Protein AF-A0A355E6C5-F1 (afdb_monomer)

Foldseek 3Di:
DPPPPVQAAAPPPRHTQPDQPLDDPNHGHNDVVSSVVVVVVVVVVVVVVPPDPPPPPPPPPPPPPDDD

Mean predicted aligned error: 12.92 Å

Radius of gyration: 24.05 Å; Cα contacts (8 Å, |Δi|>4): 59; chains: 1; bounding box: 47×39×70 Å

Solvent-accessible surface area (backbone atoms only — not comparable to full-atom values): 4480 Å² total; per-residue (Å²): 132,86,77,79,72,75,82,43,47,9,89,83,76,65,44,71,32,90,56,93,74,34,71,50,98,87,45,44,19,71,39,65,70,50,34,51,51,51,50,53,51,50,50,54,51,48,55,62,69,64,50,73,72,77,75,79,68,78,78,73,74,81,84,81,80,78,85,132

Secondary structure (DSSP, 8-state):
-------EE-TTT--EESSTTEEETTEEESSHHHHHHHHHHHHHHHHHHTSPP------PPP------

Structure (mmCIF, N/CA/C/O backbone):
data_AF-A0A355E6C5-F1
#
_entry.id   AF-A0A355E6C5-F1
#
loop_
_atom_site.group_PDB
_atom_site.id
_atom_site.type_symbol
_atom_site.label_atom_id
_atom_site.label_alt_id
_atom_site.label_comp_id
_atom_site.label_asym_id
_atom_site.label_entity_id
_atom_site.label_seq_id
_atom_site.pdbx_PDB_ins_code
_atom_site.Cartn_x
_atom_site.Cartn_y
_atom_site.Cartn_z
_atom_site.occupancy
_atom_site.B_is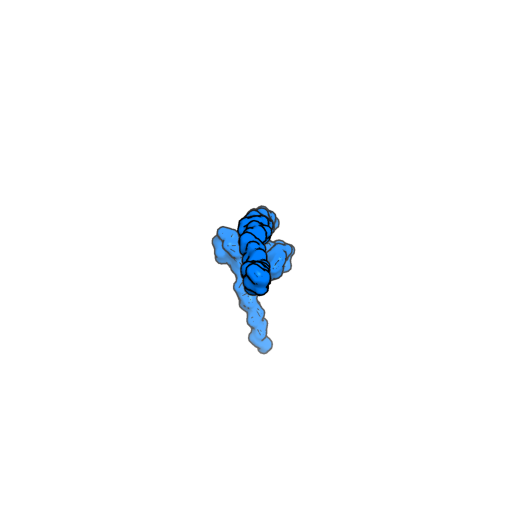o_or_equiv
_atom_site.auth_seq_id
_atom_site.auth_comp_id
_atom_site.auth_asym_id
_atom_site.auth_atom_id
_atom_site.pdbx_PDB_model_num
ATOM 1 N N . MET A 1 1 ? -28.236 -6.617 10.300 1.00 39.53 1 MET A N 1
ATOM 2 C CA . MET A 1 1 ? -27.426 -6.173 9.148 1.00 39.53 1 MET A CA 1
ATOM 3 C C . MET A 1 1 ? -25.978 -6.406 9.533 1.00 39.53 1 MET A C 1
ATOM 5 O O . MET A 1 1 ? -25.502 -5.723 10.429 1.00 39.53 1 MET A O 1
ATOM 9 N N . ALA A 1 2 ? -25.334 -7.439 8.988 1.00 47.19 2 ALA A N 1
ATOM 10 C CA . ALA A 1 2 ? -23.905 -7.639 9.196 1.00 47.19 2 ALA A CA 1
ATOM 11 C C . ALA A 1 2 ? -23.195 -6.581 8.351 1.00 47.19 2 ALA A C 1
ATOM 13 O O . ALA A 1 2 ? -23.147 -6.685 7.130 1.00 47.19 2 ALA A O 1
ATOM 14 N N . ILE A 1 3 ? -22.762 -5.500 8.992 1.00 57.50 3 ILE A N 1
ATOM 15 C CA . ILE A 1 3 ? -21.783 -4.604 8.393 1.00 57.50 3 ILE A CA 1
ATOM 16 C C . ILE A 1 3 ? -20.489 -5.405 8.326 1.00 57.50 3 ILE A C 1
ATOM 18 O O . ILE A 1 3 ? -19.782 -5.544 9.318 1.00 57.50 3 ILE A O 1
ATOM 22 N N . GLU A 1 4 ? -20.221 -6.012 7.175 1.00 57.28 4 GLU A N 1
ATOM 23 C CA . GLU A 1 4 ? -18.897 -6.524 6.849 1.00 57.28 4 GLU A CA 1
ATOM 24 C C . GLU A 1 4 ? -17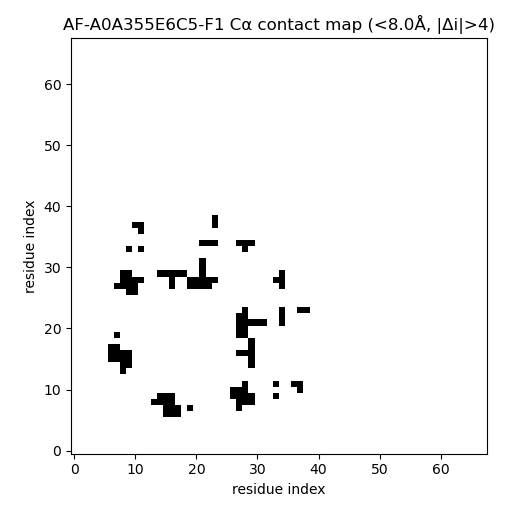.975 -5.308 6.748 1.00 57.28 4 GLU A C 1
ATOM 26 O O . GLU A 1 4 ? -17.722 -4.755 5.679 1.00 57.28 4 GLU A O 1
ATOM 31 N N . THR A 1 5 ? -17.520 -4.817 7.897 1.00 58.81 5 THR A N 1
ATOM 32 C CA . THR A 1 5 ? -16.386 -3.914 7.970 1.00 58.81 5 THR A CA 1
ATOM 33 C C . THR A 1 5 ? -15.196 -4.740 7.524 1.00 58.81 5 THR A C 1
ATOM 35 O O . THR A 1 5 ? -14.554 -5.390 8.340 1.00 58.81 5 THR A O 1
ATOM 38 N N . THR A 1 6 ? -14.939 -4.795 6.215 1.00 67.50 6 THR A N 1
ATOM 39 C CA . THR A 1 6 ? -13.660 -5.278 5.693 1.00 67.50 6 THR A CA 1
ATOM 40 C C . THR A 1 6 ? -12.590 -4.385 6.291 1.00 67.50 6 THR A C 1
ATOM 42 O O . THR A 1 6 ? -12.347 -3.288 5.788 1.00 67.50 6 THR A O 1
ATOM 45 N N . GLU A 1 7 ? -12.021 -4.826 7.407 1.00 74.69 7 GLU A N 1
ATOM 46 C CA . GLU A 1 7 ? -10.932 -4.156 8.091 1.00 74.69 7 GLU A CA 1
ATOM 47 C C . GLU A 1 7 ? -9.789 -4.046 7.084 1.00 74.69 7 GLU A C 1
ATOM 49 O O . GLU A 1 7 ? -9.219 -5.038 6.628 1.00 74.69 7 GLU A O 1
ATOM 54 N N . LYS A 1 8 ? -9.534 -2.822 6.626 1.00 83.88 8 LYS A N 1
ATOM 55 C CA . LYS A 1 8 ? -8.433 -2.538 5.714 1.00 83.88 8 LYS A CA 1
ATOM 56 C C . LYS A 1 8 ? -7.187 -2.320 6.557 1.00 83.88 8 LYS A C 1
ATOM 58 O O . LYS A 1 8 ? -7.254 -1.689 7.609 1.00 83.88 8 LYS A O 1
ATOM 63 N N . TYR A 1 9 ? -6.049 -2.799 6.080 1.00 87.19 9 TYR A N 1
ATOM 64 C CA . TYR A 1 9 ? -4.762 -2.611 6.739 1.00 87.19 9 TYR A CA 1
ATOM 65 C C . TYR A 1 9 ? -3.795 -1.943 5.772 1.00 87.19 9 TYR A C 1
ATOM 67 O O . TYR A 1 9 ? -3.839 -2.187 4.570 1.00 87.19 9 TYR A O 1
ATOM 75 N N . CYS A 1 10 ? -2.939 -1.078 6.306 1.00 88.56 10 CYS A N 1
ATOM 76 C CA . CYS A 1 10 ? -1.932 -0.379 5.531 1.00 88.56 10 CYS A CA 1
ATOM 77 C C . CYS A 1 10 ? -0.896 -1.391 5.012 1.00 88.56 10 CYS A C 1
ATOM 79 O O . CYS A 1 10 ? -0.262 -2.049 5.842 1.00 88.56 10 CYS A O 1
ATOM 81 N N . PRO A 1 11 ? -0.646 -1.477 3.695 1.00 85.94 11 PRO A N 1
ATOM 82 C CA . PRO A 1 11 ? 0.308 -2.439 3.136 1.00 85.94 11 PRO A CA 1
ATOM 83 C C . PRO A 1 11 ? 1.762 -2.162 3.551 1.00 85.94 11 PRO A C 1
ATOM 85 O O . PRO A 1 11 ? 2.596 -3.056 3.486 1.00 85.94 11 PRO A O 1
ATOM 88 N N . ILE A 1 12 ? 2.067 -0.942 4.013 1.00 88.31 12 ILE A N 1
ATOM 89 C CA . ILE A 1 12 ? 3.424 -0.537 4.409 1.00 88.31 12 ILE A CA 1
ATOM 90 C C . ILE A 1 12 ? 3.744 -0.890 5.867 1.00 88.31 12 ILE A C 1
ATOM 92 O O . ILE A 1 12 ? 4.855 -1.304 6.179 1.00 88.31 12 ILE A O 1
ATOM 96 N N . CYS A 1 13 ? 2.791 -0.707 6.784 1.00 90.31 13 CYS A N 1
ATOM 97 C CA . CYS A 1 13 ? 3.046 -0.827 8.227 1.00 90.31 13 CYS A CA 1
ATOM 98 C C . CYS A 1 13 ? 2.107 -1.791 8.964 1.00 90.31 13 CYS A C 1
ATOM 100 O O . CYS A 1 13 ? 2.241 -1.955 10.174 1.00 90.31 13 CYS A O 1
ATOM 102 N N . GLY A 1 14 ? 1.122 -2.376 8.277 1.00 87.06 14 GLY A N 1
ATOM 103 C CA . GLY A 1 14 ? 0.150 -3.309 8.850 1.00 87.06 14 GLY A CA 1
ATOM 104 C C . GLY A 1 14 ? -0.879 -2.683 9.796 1.00 87.06 14 GLY A C 1
ATOM 105 O O . GLY A 1 14 ? -1.700 -3.399 10.360 1.00 87.06 14 GLY A O 1
ATOM 106 N N . LYS A 1 15 ? -0.872 -1.357 9.995 1.00 87.88 15 LYS A N 1
ATOM 107 C CA . LYS A 1 15 ? -1.860 -0.683 10.852 1.00 87.88 15 LYS A CA 1
ATOM 108 C C . LYS A 1 15 ? -3.246 -0.709 10.221 1.00 87.88 15 LYS A C 1
ATOM 110 O O . LYS A 1 15 ? -3.376 -0.496 9.017 1.00 87.88 15 LYS A O 1
ATOM 115 N N . GLN A 1 16 ? -4.269 -0.890 11.052 1.00 86.94 16 GLN A N 1
ATOM 116 C CA . GLN A 1 16 ? -5.657 -0.792 10.621 1.00 86.94 16 GLN A CA 1
ATOM 117 C C . GLN A 1 16 ? -5.947 0.611 10.080 1.00 86.94 16 GLN A C 1
ATOM 119 O O . GLN A 1 16 ? -5.611 1.627 10.693 1.00 86.94 16 GLN A O 1
ATOM 124 N N . VAL A 1 17 ? -6.559 0.651 8.905 1.00 85.81 17 VAL A N 1
ATOM 125 C CA . VAL A 1 17 ? -7.021 1.863 8.249 1.00 85.81 17 VAL A CA 1
ATOM 126 C C . VAL A 1 17 ? -8.441 2.109 8.734 1.00 85.81 17 VAL A C 1
ATOM 128 O O . VAL A 1 17 ? -9.381 1.463 8.280 1.00 85.81 17 VAL A O 1
ATOM 131 N N . ALA A 1 18 ? -8.567 3.012 9.708 1.00 75.94 18 ALA A N 1
ATOM 132 C CA . ALA A 1 18 ? -9.854 3.376 10.295 1.00 75.94 18 ALA A CA 1
ATOM 133 C C . ALA A 1 18 ? -10.783 4.038 9.268 1.00 75.94 18 ALA A C 1
ATOM 135 O O . ALA A 1 18 ? -11.985 3.788 9.275 1.00 75.94 18 ALA A O 1
ATOM 136 N N . GLU A 1 19 ? -10.215 4.836 8.359 1.00 73.75 19 GLU A N 1
ATOM 137 C CA . GLU A 1 19 ? -10.965 5.509 7.308 1.00 73.75 19 GLU A CA 1
ATOM 138 C C . GLU A 1 19 ? -10.320 5.283 5.940 1.00 73.75 19 GLU A C 1
ATOM 140 O O . GLU A 1 19 ? -9.108 5.465 5.780 1.00 73.75 19 GLU A O 1
ATOM 145 N N . PRO A 1 20 ? -11.114 4.899 4.929 1.00 70.81 20 PRO A N 1
ATOM 146 C CA . PRO A 1 20 ? -10.655 4.775 3.561 1.00 70.81 20 PRO A CA 1
ATOM 147 C C . PRO A 1 20 ? -10.454 6.177 2.952 1.00 70.81 20 PRO A C 1
ATOM 149 O O . PRO A 1 20 ? -11.223 6.623 2.104 1.00 70.81 20 PRO A O 1
ATOM 152 N N . THR A 1 21 ? -9.410 6.884 3.388 1.00 76.75 21 THR A N 1
ATOM 153 C CA . THR A 1 21 ? -9.118 8.267 2.966 1.00 76.75 21 THR A CA 1
ATOM 154 C C . THR A 1 21 ? -7.997 8.313 1.931 1.00 76.75 21 THR A C 1
ATOM 156 O O . THR A 1 21 ? -8.073 9.044 0.948 1.00 76.75 21 THR A O 1
ATOM 159 N N . PHE A 1 22 ? -6.966 7.481 2.101 1.00 80.69 22 PHE A N 1
ATOM 160 C CA . PHE A 1 22 ? -5.786 7.461 1.234 1.00 80.69 22 PHE A CA 1
ATOM 161 C C . PHE A 1 22 ? -5.791 6.225 0.325 1.00 80.69 22 PHE A C 1
ATOM 163 O O . PHE A 1 22 ? -5.039 5.276 0.551 1.00 80.69 22 PHE A O 1
ATOM 170 N N . ASN A 1 23 ? -6.664 6.221 -0.693 1.00 83.81 23 ASN A N 1
ATOM 171 C CA . ASN A 1 23 ? -6.696 5.164 -1.712 1.00 83.81 23 ASN A CA 1
ATOM 172 C C . ASN A 1 23 ? -5.589 5.359 -2.751 1.00 83.81 23 ASN A C 1
ATOM 174 O O . ASN A 1 23 ? -5.512 6.427 -3.365 1.00 83.81 23 ASN A O 1
ATOM 178 N N . ARG A 1 24 ? -4.797 4.323 -3.035 1.00 86.38 24 ARG A N 1
ATOM 179 C CA . ARG A 1 24 ? -3.897 4.272 -4.196 1.00 86.38 24 ARG A CA 1
ATOM 180 C C . ARG A 1 24 ? -3.988 2.900 -4.849 1.00 86.38 24 ARG A C 1
ATOM 182 O O . ARG A 1 24 ? -3.732 1.889 -4.211 1.00 86.38 24 ARG A O 1
ATOM 189 N N . PHE A 1 25 ? -4.351 2.866 -6.132 1.00 83.25 25 PHE A N 1
ATOM 190 C CA . PHE A 1 25 ? -4.513 1.623 -6.903 1.00 83.25 25 PHE A CA 1
ATOM 191 C C . PHE A 1 25 ? -5.483 0.597 -6.276 1.00 83.25 25 PHE A C 1
ATOM 193 O O . PHE A 1 25 ? -5.364 -0.595 -6.540 1.00 83.25 25 PHE A O 1
ATOM 200 N N . GLY A 1 26 ? -6.453 1.041 -5.467 1.00 82.88 26 GLY A N 1
ATOM 201 C CA . GLY A 1 26 ? -7.388 0.156 -4.764 1.00 82.88 26 GLY A CA 1
ATOM 202 C C . GLY A 1 26 ? -6.916 -0.312 -3.381 1.00 82.88 26 GLY A C 1
ATOM 203 O O . GLY A 1 26 ? -7.726 -0.869 -2.637 1.00 82.88 26 GLY A O 1
ATOM 204 N N . GLU A 1 27 ? -5.666 -0.033 -3.000 1.00 84.38 27 GLU A N 1
ATOM 205 C CA . GLU A 1 27 ? -5.150 -0.249 -1.646 1.00 84.38 27 GLU A CA 1
ATOM 206 C C . GLU A 1 27 ? -5.288 1.008 -0.781 1.00 84.38 27 GLU A C 1
ATOM 208 O O . GLU A 1 27 ? -5.224 2.138 -1.269 1.00 84.38 27 GLU A O 1
ATOM 213 N N . TRP A 1 28 ? -5.508 0.805 0.519 1.00 88.81 28 TRP A N 1
ATOM 214 C CA . TRP A 1 28 ? -5.737 1.877 1.485 1.00 88.81 28 TRP A CA 1
ATOM 215 C C . TRP A 1 28 ? -4.547 1.994 2.433 1.00 88.81 28 TRP A C 1
ATOM 217 O O . TRP A 1 28 ? -4.133 1.006 3.036 1.00 88.81 28 TRP A O 1
ATOM 227 N N . ALA A 1 29 ? -4.018 3.205 2.595 1.00 89.00 29 ALA A N 1
ATOM 228 C CA . ALA A 1 29 ? -2.921 3.484 3.517 1.00 89.00 29 ALA A CA 1
ATOM 229 C C . ALA A 1 29 ? -3.407 4.237 4.762 1.00 89.00 29 ALA A C 1
ATOM 231 O O . ALA A 1 29 ? -4.355 5.016 4.708 1.00 89.00 29 ALA A O 1
ATOM 232 N N . CYS A 1 30 ? -2.717 4.050 5.890 1.00 88.56 30 CYS A N 1
ATOM 233 C CA . CYS A 1 30 ? -3.046 4.758 7.133 1.00 88.56 30 CYS A CA 1
ATOM 234 C C . CYS A 1 30 ? -2.575 6.226 7.149 1.00 88.56 30 CYS A C 1
ATOM 236 O O . CYS A 1 30 ? -2.875 6.956 8.088 1.00 88.56 30 CYS A O 1
ATOM 238 N N . SER A 1 31 ? -1.778 6.645 6.164 1.00 88.62 31 SER A N 1
ATOM 239 C CA . SER A 1 31 ? -1.262 8.007 6.022 1.00 88.62 31 SER A CA 1
ATOM 240 C C . SER A 1 31 ? -0.895 8.288 4.566 1.00 88.62 31 SER A C 1
ATOM 242 O O . SER A 1 31 ? -0.574 7.368 3.810 1.00 88.62 31 SER A O 1
ATOM 244 N N . GLU A 1 32 ? -0.885 9.566 4.181 1.00 88.38 32 GLU A N 1
ATOM 245 C CA . GLU A 1 32 ? -0.455 9.993 2.844 1.00 88.38 32 GLU A CA 1
ATOM 246 C C . GLU A 1 32 ? 0.993 9.580 2.538 1.00 88.38 32 GLU A C 1
ATOM 248 O O . GLU A 1 32 ? 1.277 9.117 1.437 1.00 88.38 32 GLU A O 1
ATOM 253 N N . ALA A 1 33 ? 1.889 9.657 3.528 1.00 90.25 33 ALA A N 1
ATOM 254 C CA . ALA A 1 33 ? 3.280 9.237 3.373 1.00 90.25 33 ALA A CA 1
ATOM 255 C C . ALA A 1 33 ? 3.397 7.756 2.967 1.00 90.25 33 ALA A C 1
ATOM 257 O O . ALA A 1 33 ? 4.107 7.430 2.022 1.00 90.25 33 ALA A O 1
ATOM 258 N N . HIS A 1 34 ? 2.651 6.857 3.621 1.00 90.50 34 HIS A N 1
ATOM 259 C CA . HIS A 1 34 ? 2.628 5.443 3.233 1.00 90.50 34 HI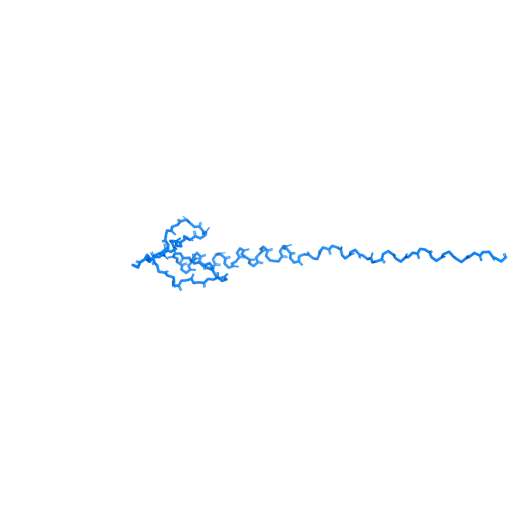S A CA 1
ATOM 260 C C . HIS A 1 34 ? 1.949 5.220 1.879 1.00 90.50 34 HIS A C 1
ATOM 262 O O . HIS A 1 34 ? 2.344 4.325 1.138 1.00 90.50 34 HIS A O 1
ATOM 268 N N . ALA A 1 35 ? 0.949 6.033 1.538 1.00 89.25 35 ALA A N 1
ATOM 269 C CA . ALA A 1 35 ? 0.312 5.978 0.229 1.00 89.25 35 ALA A CA 1
ATOM 270 C C . ALA A 1 35 ? 1.304 6.332 -0.896 1.00 89.25 35 ALA A C 1
ATOM 272 O O . ALA A 1 35 ? 1.298 5.692 -1.946 1.00 89.25 35 ALA A O 1
ATOM 273 N N . ASP A 1 36 ? 2.162 7.333 -0.681 1.00 91.06 36 ASP A N 1
ATOM 274 C CA . ASP A 1 36 ? 3.187 7.749 -1.643 1.00 91.06 36 ASP A CA 1
ATOM 275 C C . ASP A 1 36 ? 4.310 6.710 -1.780 1.00 91.06 36 ASP A C 1
ATOM 277 O O . ASP A 1 36 ? 4.667 6.336 -2.900 1.00 91.06 36 ASP A O 1
ATOM 281 N N . GLU A 1 37 ? 4.798 6.161 -0.663 1.00 91.69 37 GLU A N 1
ATOM 282 C CA . GLU A 1 37 ? 5.778 5.065 -0.674 1.00 91.69 37 GLU A CA 1
ATOM 283 C C . GLU A 1 37 ? 5.235 3.837 -1.418 1.00 91.69 37 GLU A C 1
AT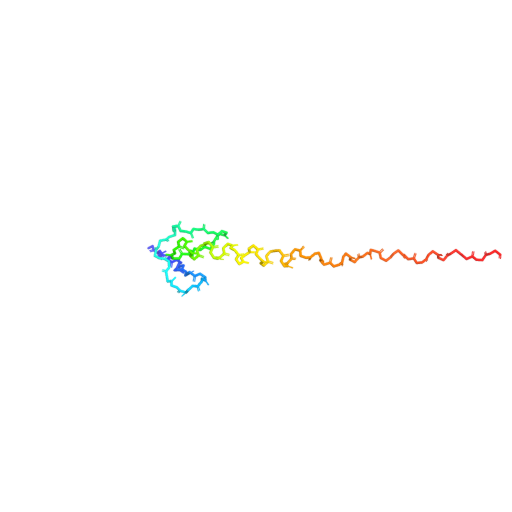OM 285 O O . GLU A 1 37 ? 5.900 3.306 -2.309 1.00 91.69 37 GLU A O 1
ATOM 290 N N . TYR A 1 38 ? 3.978 3.460 -1.163 1.00 89.25 38 TYR A N 1
ATOM 291 C CA . TYR A 1 38 ? 3.313 2.368 -1.876 1.00 89.25 38 TYR A CA 1
ATOM 292 C C . TYR A 1 38 ? 3.257 2.601 -3.397 1.00 89.25 38 TYR A C 1
ATOM 294 O O . TYR A 1 38 ? 3.496 1.688 -4.195 1.00 89.25 38 TYR A O 1
ATOM 302 N N . VAL A 1 39 ? 2.984 3.835 -3.833 1.00 89.12 39 VAL A N 1
ATOM 303 C CA . VAL A 1 39 ? 2.966 4.202 -5.259 1.00 89.12 39 VAL A CA 1
ATOM 304 C C . VAL A 1 39 ? 4.363 4.103 -5.872 1.00 89.12 39 VAL A C 1
ATOM 306 O O . VAL A 1 39 ? 4.493 3.597 -6.992 1.00 89.12 39 VAL A O 1
ATOM 309 N N . LYS A 1 40 ? 5.405 4.561 -5.167 1.00 90.25 40 LYS A N 1
ATOM 310 C CA . LYS A 1 40 ? 6.800 4.459 -5.628 1.00 90.25 40 LYS A CA 1
ATOM 311 C C . LYS A 1 40 ? 7.216 3.005 -5.807 1.00 90.25 40 LYS A C 1
ATOM 313 O O . LYS A 1 40 ? 7.734 2.661 -6.870 1.00 90.25 40 LYS A O 1
ATOM 318 N N . GLU A 1 41 ? 6.932 2.154 -4.825 1.00 87.94 41 GLU A N 1
ATOM 319 C CA . GLU A 1 41 ? 7.234 0.723 -4.902 1.00 87.94 41 GLU A CA 1
ATOM 320 C C . GLU A 1 41 ? 6.467 0.047 -6.038 1.00 87.94 41 GLU A C 1
ATOM 322 O O . GLU A 1 41 ? 7.067 -0.632 -6.872 1.00 87.94 41 GLU A O 1
ATOM 327 N N . THR A 1 42 ? 5.162 0.305 -6.150 1.00 87.19 42 THR A N 1
ATOM 328 C CA . THR A 1 42 ? 4.327 -0.238 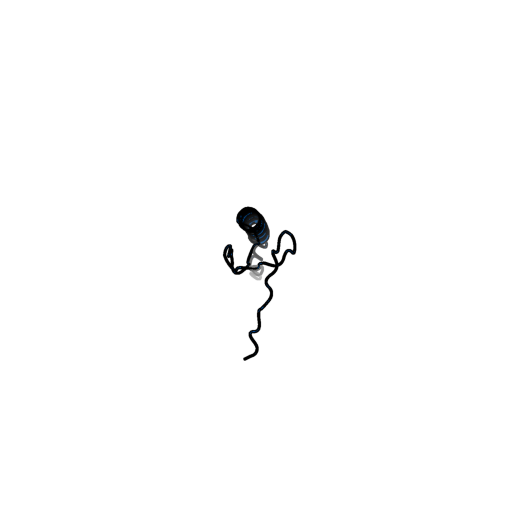-7.232 1.00 87.19 42 THR A CA 1
ATOM 329 C C . THR A 1 42 ? 4.852 0.183 -8.602 1.00 87.19 42 THR A C 1
ATOM 331 O O . THR A 1 42 ? 4.920 -0.627 -9.529 1.00 87.19 42 THR A O 1
ATOM 334 N N . ARG A 1 43 ? 5.266 1.445 -8.759 1.00 87.50 43 ARG A N 1
ATOM 335 C CA . ARG A 1 43 ? 5.845 1.943 -10.012 1.00 87.50 43 ARG A CA 1
ATOM 336 C C . ARG A 1 43 ? 7.183 1.274 -10.317 1.00 87.50 43 ARG A C 1
ATOM 338 O O . ARG A 1 43 ? 7.394 0.872 -11.460 1.00 87.50 43 ARG A O 1
ATOM 345 N N . ALA A 1 44 ? 8.055 1.122 -9.323 1.00 87.12 44 ALA A N 1
ATOM 346 C CA . ALA A 1 44 ? 9.337 0.439 -9.476 1.00 87.12 44 ALA A CA 1
ATOM 347 C C . ALA A 1 44 ? 9.153 -1.039 -9.855 1.00 87.12 44 ALA A C 1
ATOM 349 O O . ALA A 1 44 ? 9.825 -1.536 -10.761 1.00 87.12 44 ALA A O 1
ATOM 350 N N . GLN A 1 45 ? 8.193 -1.726 -9.231 1.00 84.75 45 GLN A N 1
ATOM 351 C CA . GLN A 1 45 ? 7.824 -3.097 -9.578 1.00 84.75 45 GLN A CA 1
ATOM 352 C C . GLN A 1 45 ? 7.257 -3.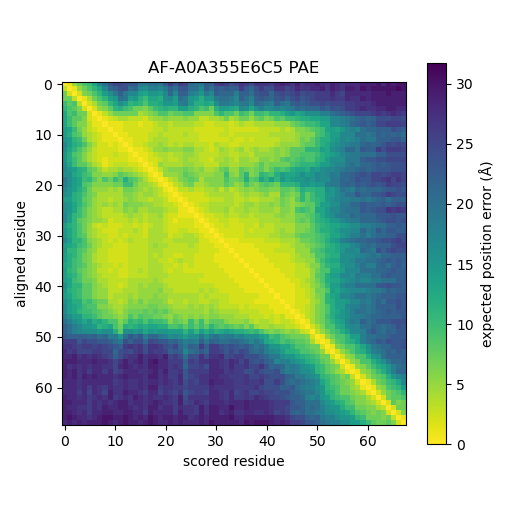190 -10.993 1.00 84.75 45 GLN A C 1
ATOM 354 O O . GLN A 1 45 ? 7.694 -4.042 -11.760 1.00 84.75 45 GLN A O 1
ATOM 359 N N . LYS A 1 46 ? 6.354 -2.284 -11.388 1.00 82.81 46 LYS A N 1
ATOM 360 C CA . LYS A 1 46 ? 5.832 -2.238 -12.761 1.00 82.81 46 LYS A CA 1
ATOM 361 C C . LYS A 1 46 ? 6.928 -1.983 -13.787 1.00 82.81 46 LYS A C 1
ATOM 363 O O . LYS A 1 46 ? 6.905 -2.612 -14.833 1.00 82.81 46 LYS A O 1
ATOM 368 N N . MET A 1 47 ? 7.901 -1.121 -13.498 1.00 79.25 47 MET A N 1
ATOM 369 C CA . MET A 1 47 ? 9.051 -0.903 -14.386 1.00 79.25 47 MET A CA 1
ATOM 370 C C . MET A 1 47 ? 9.927 -2.153 -14.515 1.00 79.25 47 MET A C 1
ATOM 372 O O . MET A 1 47 ? 10.372 -2.467 -15.613 1.00 79.25 47 MET A O 1
ATOM 376 N N . ARG A 1 48 ? 10.138 -2.893 -13.422 1.00 72.69 48 ARG A N 1
ATOM 377 C CA . ARG A 1 48 ? 10.859 -4.176 -13.452 1.00 72.69 48 ARG A CA 1
ATOM 378 C C . ARG A 1 48 ? 10.084 -5.267 -14.193 1.00 72.69 48 ARG A C 1
ATOM 380 O O . ARG A 1 48 ? 10.686 -6.021 -14.943 1.00 72.69 48 ARG A O 1
ATOM 387 N N . ALA A 1 49 ? 8.768 -5.336 -14.007 1.00 69.94 49 ALA A N 1
ATOM 388 C CA . ALA A 1 49 ? 7.896 -6.312 -14.661 1.00 69.94 49 ALA A CA 1
ATOM 389 C C . ALA A 1 49 ? 7.631 -5.984 -16.141 1.00 69.94 49 ALA A C 1
ATOM 391 O O . ALA A 1 49 ? 7.377 -6.885 -16.931 1.00 69.94 49 ALA A O 1
ATOM 392 N N . ALA A 1 50 ? 7.706 -4.706 -16.519 1.00 60.97 50 ALA A N 1
ATOM 393 C CA . ALA A 1 50 ? 7.618 -4.240 -17.899 1.00 60.97 50 ALA A CA 1
ATOM 394 C C . ALA A 1 50 ? 8.958 -4.321 -18.648 1.00 60.97 50 ALA A C 1
ATOM 396 O O . ALA A 1 50 ? 9.019 -3.898 -19.802 1.00 60.97 50 ALA A O 1
ATOM 397 N N . ALA A 1 51 ? 10.019 -4.861 -18.030 1.00 53.56 51 ALA A N 1
ATOM 398 C CA . ALA A 1 51 ? 11.161 -5.334 -18.799 1.00 53.56 51 ALA A CA 1
ATOM 399 C C . ALA A 1 51 ? 10.612 -6.348 -19.813 1.00 53.56 51 ALA A C 1
ATOM 401 O O . ALA A 1 51 ? 10.007 -7.338 -19.392 1.00 53.56 51 ALA A O 1
ATOM 402 N N . PRO A 1 52 ? 10.729 -6.086 -21.127 1.00 52.59 52 PRO A N 1
ATOM 403 C CA . PRO A 1 52 ? 10.149 -6.964 -22.121 1.00 52.59 52 PRO A CA 1
ATOM 404 C C . PRO A 1 52 ? 10.740 -8.351 -21.894 1.00 52.59 52 PRO A C 1
ATOM 406 O O . PRO A 1 52 ? 11.961 -8.524 -21.920 1.00 52.59 5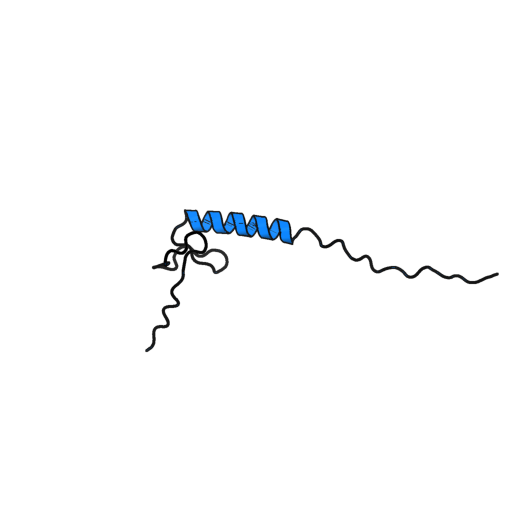2 PRO A O 1
ATOM 409 N N . ALA A 1 53 ? 9.875 -9.337 -21.641 1.00 53.81 53 ALA A N 1
ATOM 410 C CA . ALA A 1 53 ? 10.250 -10.718 -21.885 1.00 53.81 53 ALA A CA 1
ATOM 411 C C . ALA A 1 53 ? 10.873 -10.726 -23.287 1.00 53.81 53 ALA A C 1
ATOM 413 O O . ALA A 1 53 ? 10.238 -10.170 -24.189 1.00 53.81 53 ALA A O 1
ATOM 414 N N . PRO A 1 54 ? 12.111 -11.228 -23.469 1.00 55.72 54 PRO A N 1
ATOM 415 C CA . PRO A 1 54 ? 12.745 -11.209 -24.774 1.00 55.72 54 PRO A CA 1
ATOM 416 C C . PRO A 1 54 ? 11.760 -11.851 -25.736 1.00 55.72 54 PRO A C 1
ATOM 418 O O . PRO A 1 54 ? 11.374 -13.005 -25.542 1.00 55.72 54 PRO A O 1
ATOM 421 N N . GLU A 1 55 ? 11.277 -11.043 -26.680 1.00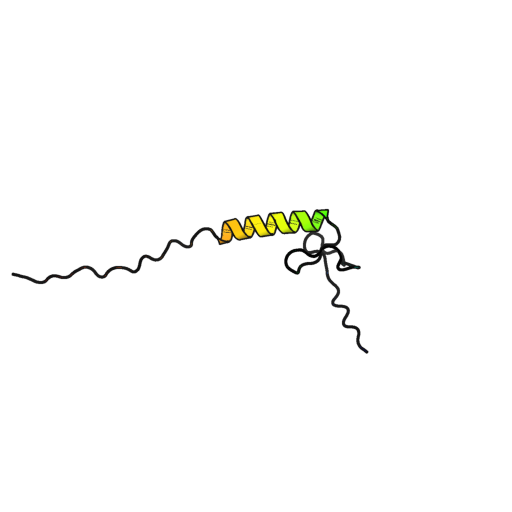 54.47 55 GLU A N 1
ATOM 422 C CA . GLU A 1 55 ? 10.334 -11.449 -27.705 1.00 54.47 55 GLU A CA 1
ATOM 423 C C . GLU A 1 55 ? 10.837 -12.780 -28.245 1.00 54.47 55 GLU A C 1
ATOM 425 O O . GLU A 1 55 ? 11.924 -12.858 -28.827 1.00 54.47 55 GLU A O 1
ATOM 430 N N . GLN A 1 56 ? 10.088 -13.853 -27.981 1.00 55.41 56 GLN A N 1
ATOM 431 C CA . GLN A 1 56 ? 10.307 -15.116 -28.654 1.00 55.41 56 GLN A CA 1
ATOM 432 C C . GLN A 1 56 ? 10.009 -14.832 -30.121 1.00 55.41 56 GLN A C 1
ATOM 434 O O . GLN A 1 56 ? 8.862 -14.896 -30.561 1.00 55.41 56 GLN A O 1
ATOM 439 N N . GLN A 1 57 ? 11.050 -14.426 -30.850 1.00 55.22 57 GLN A N 1
ATOM 440 C CA . GLN A 1 57 ? 11.022 -14.286 -32.291 1.00 55.22 57 GLN A CA 1
ATOM 441 C C . GLN A 1 57 ? 10.382 -15.566 -32.831 1.00 55.22 57 GLN A C 1
ATOM 443 O O . GLN A 1 57 ? 10.857 -16.657 -32.491 1.00 55.22 57 GLN A O 1
ATOM 448 N N . PRO A 1 58 ? 9.305 -15.473 -33.631 1.00 55.72 58 PRO A N 1
ATOM 449 C CA . PRO A 1 58 ? 8.762 -16.641 -34.287 1.00 55.72 58 PRO A CA 1
ATOM 450 C C . PRO A 1 58 ? 9.893 -17.200 -35.142 1.00 55.72 58 PRO A C 1
ATOM 452 O O . PRO A 1 58 ? 10.323 -16.563 -36.106 1.00 55.72 58 PRO A O 1
ATOM 455 N N . GLN A 1 59 ? 10.427 -18.343 -34.715 1.00 60.78 59 GLN A N 1
ATOM 456 C CA . GLN A 1 59 ? 11.504 -19.068 -35.370 1.00 60.78 59 GLN A CA 1
ATOM 457 C C . GLN A 1 59 ? 11.067 -19.283 -36.821 1.00 60.78 59 GLN A C 1
ATOM 459 O O . GLN A 1 59 ? 10.235 -20.144 -37.108 1.00 60.78 59 GLN A O 1
ATOM 464 N N . ARG A 1 60 ? 11.553 -18.443 -37.742 1.00 62.75 60 ARG A N 1
ATOM 465 C CA . ARG A 1 60 ? 11.290 -18.626 -39.169 1.00 62.75 60 ARG A CA 1
ATOM 466 C C . ARG A 1 60 ? 11.927 -19.967 -39.531 1.00 62.75 60 ARG A C 1
ATOM 468 O O . ARG A 1 60 ? 13.137 -20.101 -39.338 1.00 62.75 60 ARG A O 1
ATOM 475 N N . PRO A 1 61 ? 11.162 -20.962 -40.013 1.00 62.34 61 PRO A N 1
ATOM 476 C CA . PRO A 1 61 ? 11.745 -22.250 -40.346 1.00 62.34 61 PRO A CA 1
ATOM 477 C C . PRO A 1 61 ? 12.826 -22.047 -41.418 1.00 62.34 61 PRO A C 1
ATOM 479 O O . PRO A 1 61 ? 12.646 -21.212 -42.317 1.00 62.34 61 PRO A O 1
ATOM 482 N N . PRO A 1 62 ? 13.961 -22.765 -41.334 1.00 63.62 62 PRO A N 1
ATOM 483 C CA . PRO A 1 62 ? 15.017 -22.643 -42.321 1.00 63.62 62 PRO A CA 1
ATOM 484 C C . PRO A 1 62 ? 14.447 -23.017 -43.689 1.00 63.62 62 PRO A C 1
ATOM 486 O O . PRO A 1 62 ? 13.849 -24.078 -43.874 1.00 63.62 62 PRO A O 1
ATOM 489 N N . ARG A 1 63 ? 14.609 -22.104 -44.647 1.00 64.38 63 ARG A N 1
ATOM 490 C CA . ARG A 1 63 ? 14.198 -22.259 -46.040 1.00 64.38 63 ARG A CA 1
ATOM 491 C C . ARG A 1 63 ? 14.998 -23.411 -46.663 1.00 64.38 63 ARG A C 1
ATOM 493 O O . ARG A 1 63 ? 16.057 -23.184 -47.235 1.00 64.38 63 ARG A O 1
ATOM 500 N N . GLN A 1 64 ? 14.502 -24.642 -46.547 1.00 65.12 64 GLN A N 1
ATOM 501 C CA . GLN A 1 64 ? 14.999 -25.775 -47.326 1.00 65.12 64 GLN A CA 1
ATOM 502 C C . GLN A 1 64 ? 14.535 -25.608 -48.777 1.00 65.12 64 GLN A C 1
ATOM 504 O O . GLN A 1 64 ? 13.439 -26.020 -49.146 1.00 65.12 64 GLN A O 1
ATOM 509 N 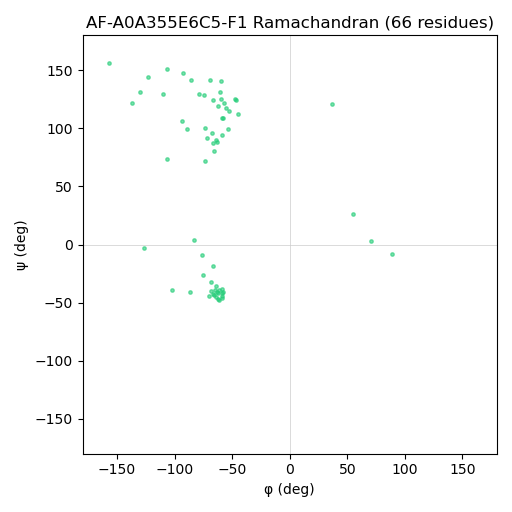N . MET A 1 65 ? 15.364 -24.968 -49.602 1.00 56.97 65 MET A N 1
ATOM 510 C CA . MET A 1 65 ? 15.242 -25.041 -51.059 1.00 56.97 65 MET A CA 1
ATOM 511 C C . MET A 1 65 ? 16.167 -26.163 -51.531 1.00 56.97 65 MET A C 1
ATOM 513 O O . MET A 1 65 ? 17.389 -26.065 -51.469 1.00 56.97 65 MET A O 1
ATOM 517 N N . ARG A 1 66 ? 15.526 -27.266 -51.903 1.00 59.69 66 ARG A N 1
ATOM 518 C CA . ARG A 1 66 ? 16.082 -28.534 -52.369 1.00 59.69 66 ARG A CA 1
ATOM 519 C C . ARG A 1 66 ? 16.612 -28.394 -53.805 1.00 59.69 66 ARG A C 1
ATOM 521 O O . ARG A 1 66 ? 15.864 -27.937 -54.657 1.00 59.69 66 ARG A O 1
ATOM 528 N N . GLY A 1 67 ? 17.864 -28.820 -53.999 1.00 54.00 67 GLY A N 1
ATOM 529 C CA . GLY A 1 67 ? 18.491 -29.436 -55.186 1.00 54.00 67 GLY A CA 1
ATOM 530 C C . GLY A 1 67 ? 18.113 -28.975 -56.600 1.00 54.00 67 GLY A C 1
ATOM 531 O O . GLY A 1 67 ? 16.981 -29.177 -57.034 1.00 54.00 67 GLY A O 1
ATOM 532 N N . GLY A 1 68 ? 19.123 -28.497 -57.333 1.00 53.94 68 GLY A N 1
ATOM 533 C CA . GLY A 1 68 ? 19.205 -28.528 -58.796 1.00 53.94 68 GLY A CA 1
ATOM 534 C C . GLY A 1 68 ? 20.394 -29.380 -59.215 1.00 53.94 68 GLY A C 1
ATOM 535 O O . GLY A 1 68 ? 21.409 -29.324 -58.482 1.00 53.94 68 GLY A O 1
#

Sequence (68 aa):
MAIETTEKYCPICGKQVAEPTFNRFGEWACSEAHADEYVKETRAQKMRAAAPAPEQQPQRPPRQMRGG

pLDDT: mean 74.68, std 14.56, range [39.53, 91.69]

Nearest PDB structures (foldseek):
  2dan-assembly1_A  TM=6.451E-01  e=7.761E-01  Homo sapiens
  2d8q-assembly1_A  TM=4.827E-01  e=1.117E+00  Homo sapiens
  2odd-assembly1_A  TM=6.368E-01  e=7.407E+00  Homo sapiens